Protein AF-A0A1Y0HB92-F1 (afdb_monomer_lite)

Radius of gyration: 18.85 Å; chains: 1; bounding box: 49×17×62 Å

Structure (mmCIF, N/CA/C/O backbone):
data_AF-A0A1Y0HB92-F1
#
_entry.id   AF-A0A1Y0HB92-F1
#
loop_
_atom_site.group_PDB
_atom_site.id
_atom_site.type_symbol
_atom_site.label_atom_id
_atom_site.label_alt_id
_atom_site.label_comp_id
_atom_site.label_asym_id
_atom_site.label_entity_id
_atom_site.label_seq_id
_atom_site.pdbx_PDB_ins_code
_atom_site.Cartn_x
_atom_site.Cartn_y
_atom_site.Cartn_z
_atom_site.occupancy
_atom_site.B_iso_or_equiv
_atom_site.auth_seq_id
_atom_site.auth_comp_id
_atom_site.auth_asym_id
_atom_s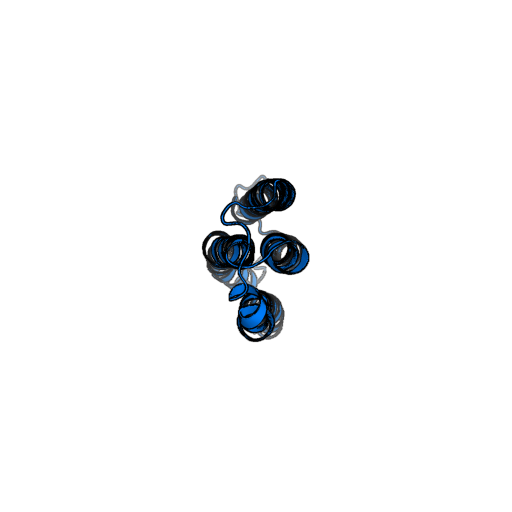ite.auth_atom_id
_atom_site.pdbx_PDB_model_num
ATOM 1 N N . MET A 1 1 ? -2.062 -2.335 33.266 1.00 39.94 1 MET A N 1
ATOM 2 C CA . MET A 1 1 ? -2.566 -1.573 32.098 1.00 39.94 1 MET A CA 1
ATOM 3 C C . MET A 1 1 ? -1.548 -1.659 30.957 1.00 39.94 1 MET A C 1
ATOM 5 O O . MET A 1 1 ? -0.374 -1.453 31.219 1.00 39.94 1 MET A O 1
ATOM 9 N N . GLY A 1 2 ? -1.955 -1.983 29.720 1.00 41.09 2 GLY A N 1
ATOM 10 C CA . GLY A 1 2 ? -1.232 -1.534 28.509 1.00 41.09 2 GLY A CA 1
ATOM 11 C C . GLY A 1 2 ? -0.445 -2.532 27.634 1.00 41.09 2 GLY A C 1
ATOM 12 O O . GLY A 1 2 ? -0.151 -2.190 26.492 1.00 41.09 2 GLY A O 1
ATOM 13 N N . ILE A 1 3 ? -0.116 -3.755 28.071 1.00 45.41 3 ILE A N 1
ATOM 14 C CA . ILE A 1 3 ? 0.821 -4.609 27.294 1.00 45.41 3 ILE A CA 1
ATOM 15 C C . ILE A 1 3 ? 0.176 -5.202 26.023 1.00 45.41 3 ILE A C 1
ATOM 17 O O . ILE A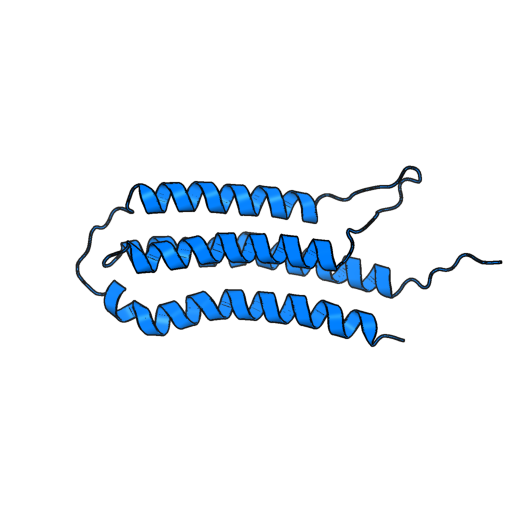 1 3 ? 0.842 -5.318 24.995 1.00 45.41 3 ILE A O 1
ATOM 21 N N . HIS A 1 4 ? -1.121 -5.529 26.055 1.00 45.94 4 HIS A N 1
ATOM 22 C CA . HIS A 1 4 ? -1.804 -6.152 24.912 1.00 45.94 4 HIS A CA 1
ATOM 23 C C . HIS A 1 4 ? -2.020 -5.181 23.739 1.00 45.94 4 HIS A C 1
ATOM 25 O O . HIS A 1 4 ? -1.764 -5.559 22.603 1.00 45.94 4 HIS A O 1
ATOM 31 N N . GLY A 1 5 ? -2.391 -3.920 24.004 1.00 50.66 5 GLY A N 1
ATOM 32 C CA . GLY A 1 5 ? -2.554 -2.891 22.962 1.00 50.66 5 GLY A CA 1
ATOM 33 C C . GLY A 1 5 ? -1.234 -2.403 22.346 1.00 50.66 5 GLY A C 1
ATOM 34 O O . GLY A 1 5 ? -1.212 -1.946 21.205 1.00 50.66 5 GLY A O 1
ATOM 35 N N . SER A 1 6 ? -0.121 -2.525 23.081 1.00 57.09 6 SER A N 1
ATOM 36 C CA . SER A 1 6 ? 1.221 -2.173 22.594 1.00 57.09 6 SER A CA 1
ATOM 37 C C . SER A 1 6 ? 1.753 -3.196 21.580 1.00 57.09 6 SER A C 1
ATOM 39 O O . SER A 1 6 ? 2.283 -2.823 20.533 1.00 57.09 6 SER A O 1
ATOM 41 N N . LYS A 1 7 ? 1.546 -4.497 21.841 1.00 62.97 7 LYS A N 1
ATOM 42 C CA . LYS A 1 7 ? 2.013 -5.577 20.956 1.00 62.97 7 LYS A CA 1
ATOM 43 C C . LYS A 1 7 ? 1.258 -5.630 19.625 1.00 62.97 7 LYS A C 1
ATOM 45 O O . LYS A 1 7 ? 1.888 -5.838 18.596 1.00 62.97 7 LYS A O 1
ATOM 50 N N . THR A 1 8 ? -0.056 -5.403 19.618 1.00 73.19 8 THR A N 1
ATOM 51 C CA . THR A 1 8 ? -0.856 -5.399 18.380 1.00 73.19 8 THR A CA 1
ATOM 52 C C . THR A 1 8 ? -0.475 -4.245 17.459 1.00 73.19 8 THR A C 1
ATOM 54 O O . THR A 1 8 ? -0.237 -4.455 16.270 1.00 73.19 8 THR A O 1
ATOM 57 N N . TRP A 1 9 ? -0.315 -3.030 17.990 1.00 82.44 9 TRP A N 1
ATOM 58 C CA . TRP A 1 9 ? 0.093 -1.887 17.166 1.00 82.44 9 TRP A CA 1
ATOM 59 C C . TRP A 1 9 ? 1.528 -1.976 16.644 1.00 82.44 9 TRP A C 1
ATOM 61 O O . TRP A 1 9 ? 1.804 -1.475 15.549 1.00 82.44 9 TRP A O 1
ATOM 71 N N . LEU A 1 10 ? 2.423 -2.652 17.370 1.00 84.25 10 LEU A N 1
ATOM 72 C CA . LEU A 1 10 ? 3.760 -2.965 16.873 1.00 84.25 10 LEU A CA 1
ATOM 73 C C . LEU A 1 10 ? 3.687 -3.770 15.568 1.00 84.25 10 LEU A C 1
ATOM 75 O O . LEU A 1 10 ? 4.407 -3.443 14.632 1.00 84.25 10 LEU A O 1
ATOM 79 N N . THR A 1 11 ? 2.774 -4.740 15.450 1.00 85.56 11 THR A N 1
ATOM 80 C CA . THR A 1 11 ? 2.592 -5.532 14.220 1.00 85.56 11 THR A CA 1
ATOM 81 C C . THR A 1 11 ? 2.244 -4.657 13.017 1.00 85.56 11 THR A C 1
ATOM 83 O O . THR A 1 11 ? 2.911 -4.735 11.988 1.00 85.56 11 THR A O 1
ATOM 86 N N . ALA A 1 12 ? 1.249 -3.773 13.143 1.00 84.94 12 ALA A N 1
ATOM 87 C CA . ALA A 1 12 ? 0.874 -2.871 12.051 1.00 84.94 12 ALA A CA 1
ATOM 88 C C . ALA A 1 12 ? 1.985 -1.852 11.725 1.00 84.94 12 ALA A C 1
ATOM 90 O O . ALA A 1 12 ? 2.179 -1.504 10.561 1.00 84.94 12 ALA A O 1
ATOM 91 N N . THR A 1 13 ? 2.752 -1.418 12.733 1.00 87.94 13 THR A N 1
ATOM 92 C CA . THR A 1 13 ? 3.935 -0.560 12.544 1.00 87.94 13 THR A CA 1
ATOM 93 C C . THR A 1 13 ? 5.017 -1.283 11.743 1.00 87.94 13 THR A C 1
ATOM 95 O O . THR A 1 13 ? 5.539 -0.737 10.775 1.00 87.94 13 THR A O 1
ATOM 98 N N . VAL A 1 14 ? 5.335 -2.524 12.122 1.00 89.06 14 VAL A N 1
ATOM 99 C CA . VAL A 1 14 ? 6.329 -3.360 11.441 1.00 89.06 14 VAL A CA 1
ATOM 100 C C . VAL A 1 14 ? 5.905 -3.622 10.000 1.00 89.06 14 VAL A C 1
ATOM 102 O O . VAL A 1 14 ? 6.729 -3.473 9.106 1.00 89.06 14 VAL A O 1
ATOM 105 N N . MET A 1 15 ? 4.627 -3.924 9.753 1.00 88.69 15 MET A N 1
ATOM 106 C CA . MET A 1 15 ? 4.104 -4.080 8.393 1.00 88.69 15 MET A CA 1
ATOM 107 C C . MET A 1 15 ? 4.273 -2.808 7.567 1.00 88.69 15 MET A C 1
ATOM 109 O O . MET A 1 15 ? 4.798 -2.873 6.460 1.00 88.69 15 MET A O 1
ATOM 113 N N . LEU A 1 16 ? 3.884 -1.647 8.106 1.00 90.06 16 LEU A N 1
ATOM 114 C CA . LEU A 1 16 ? 4.066 -0.370 7.417 1.00 90.06 16 LEU A CA 1
ATOM 115 C C . LEU A 1 16 ? 5.541 -0.157 7.044 1.00 90.06 16 LEU A C 1
ATOM 117 O O . LEU A 1 16 ? 5.842 0.119 5.887 1.00 90.06 16 LEU A O 1
ATOM 121 N N . ILE A 1 17 ? 6.463 -0.354 7.991 1.00 90.75 17 ILE A N 1
ATOM 122 C CA . ILE A 1 17 ? 7.905 -0.231 7.739 1.00 90.75 17 ILE A CA 1
ATOM 123 C C . ILE A 1 17 ? 8.363 -1.223 6.664 1.00 90.75 17 ILE A C 1
ATOM 125 O O . ILE A 1 17 ? 9.078 -0.823 5.751 1.00 90.75 17 ILE A O 1
ATOM 129 N N . GLN A 1 18 ? 7.945 -2.490 6.730 1.00 89.25 18 GLN A N 1
ATOM 130 C CA . GLN A 1 18 ? 8.320 -3.512 5.747 1.00 89.25 18 GLN A CA 1
ATOM 131 C C . GLN A 1 18 ? 7.856 -3.146 4.335 1.00 89.25 18 GLN A C 1
ATOM 133 O O . GLN A 1 18 ? 8.639 -3.245 3.390 1.00 89.25 18 GLN A O 1
ATOM 138 N N . PHE A 1 19 ? 6.623 -2.659 4.188 1.00 90.00 19 PHE A N 1
ATOM 139 C CA . PHE A 1 19 ? 6.105 -2.233 2.891 1.00 90.00 19 PHE A CA 1
ATOM 140 C C . PHE A 1 19 ? 6.802 -0.979 2.348 1.00 90.00 19 PHE A C 1
ATOM 142 O O . PHE A 1 19 ? 6.899 -0.853 1.134 1.00 90.00 19 PHE A O 1
ATOM 149 N N . PHE A 1 20 ? 7.340 -0.095 3.196 1.00 86.12 20 PHE A N 1
ATOM 150 C CA . PHE A 1 20 ? 8.198 1.023 2.767 1.00 86.12 20 PHE A CA 1
ATOM 151 C C . PHE A 1 20 ? 9.642 0.607 2.469 1.00 86.12 20 PHE A C 1
ATOM 153 O O . PHE A 1 20 ? 10.274 1.153 1.564 1.00 86.12 20 PHE A O 1
ATOM 160 N N . LEU A 1 21 ? 10.171 -0.361 3.215 1.00 87.62 21 LEU A N 1
ATOM 161 C CA . LEU A 1 21 ? 11.516 -0.879 3.006 1.00 87.62 21 LEU A CA 1
ATOM 162 C C . LEU A 1 21 ? 11.606 -1.650 1.686 1.00 87.62 21 LEU A C 1
ATOM 164 O O . LEU A 1 21 ? 12.621 -1.567 1.004 1.00 87.62 21 LEU A O 1
ATOM 168 N N . PHE A 1 22 ? 10.536 -2.346 1.296 1.00 84.75 22 PHE A N 1
ATOM 169 C CA . PHE A 1 22 ? 10.465 -3.095 0.044 1.00 84.75 22 PHE A CA 1
ATOM 170 C C . PHE A 1 22 ? 10.837 -2.256 -1.197 1.00 84.75 22 PHE A C 1
ATOM 172 O O . PHE A 1 22 ? 11.829 -2.595 -1.846 1.00 84.75 22 PHE A O 1
ATOM 179 N N . PRO A 1 23 ? 10.153 -1.141 -1.532 1.00 80.56 23 PRO A N 1
ATOM 180 C CA . PRO A 1 23 ? 10.536 -0.328 -2.675 1.00 80.56 23 PRO A CA 1
ATOM 181 C C . PRO A 1 23 ? 11.922 0.306 -2.500 1.00 80.56 23 PRO A C 1
ATOM 183 O O . PRO A 1 23 ? 12.648 0.427 -3.480 1.00 80.56 23 PRO A O 1
ATOM 186 N N . ALA A 1 24 ? 12.339 0.668 -1.282 1.00 81.38 24 ALA A N 1
ATOM 187 C CA . ALA A 1 24 ? 13.680 1.211 -1.045 1.00 81.38 24 ALA A CA 1
ATOM 188 C C . ALA A 1 24 ? 14.791 0.197 -1.382 1.00 81.38 24 ALA A C 1
ATOM 190 O O . ALA A 1 24 ? 15.766 0.543 -2.051 1.00 81.38 24 ALA A O 1
ATOM 191 N N . LEU A 1 25 ? 14.623 -1.065 -0.975 1.00 81.44 25 LEU A N 1
ATOM 192 C CA . LEU A 1 25 ? 15.539 -2.152 -1.324 1.00 81.44 25 LEU A CA 1
ATOM 193 C C . LEU A 1 25 ? 15.523 -2.417 -2.828 1.00 81.44 25 LEU A C 1
ATOM 195 O O . LEU A 1 25 ? 16.580 -2.512 -3.445 1.00 81.44 25 LEU A O 1
ATOM 199 N N . VAL A 1 26 ? 14.339 -2.457 -3.438 1.00 78.44 26 VAL A N 1
ATOM 200 C CA . VAL A 1 26 ? 14.215 -2.600 -4.892 1.00 78.44 26 VAL A CA 1
ATOM 201 C C . VAL A 1 26 ? 14.941 -1.463 -5.620 1.00 78.44 26 VAL A C 1
ATOM 203 O O . VAL A 1 26 ? 15.691 -1.735 -6.549 1.00 78.44 26 VAL A O 1
ATOM 206 N N . PHE A 1 27 ? 14.810 -0.206 -5.186 1.00 75.00 27 PHE A N 1
ATOM 207 C CA . PHE A 1 27 ? 15.558 0.913 -5.771 1.00 75.00 27 PHE A CA 1
ATOM 208 C C . PHE A 1 27 ? 17.076 0.715 -5.690 1.00 75.00 27 PHE A C 1
ATOM 210 O O . PHE A 1 27 ? 17.783 1.042 -6.645 1.00 75.00 27 PHE A O 1
ATOM 217 N N . ALA A 1 28 ? 17.576 0.176 -4.577 1.00 74.44 28 ALA A N 1
ATOM 218 C CA . ALA A 1 28 ? 19.002 -0.065 -4.384 1.00 74.44 28 ALA A CA 1
ATOM 219 C C . ALA A 1 28 ? 19.548 -1.174 -5.305 1.00 74.44 28 ALA A C 1
ATOM 221 O O . ALA A 1 28 ? 20.650 -1.031 -5.833 1.00 74.44 28 ALA A O 1
ATOM 222 N N . PHE A 1 29 ? 18.784 -2.249 -5.529 1.00 72.69 29 PHE A N 1
ATOM 223 C CA . PHE A 1 29 ? 19.219 -3.391 -6.347 1.00 72.69 29 PHE A CA 1
ATOM 224 C C . PHE A 1 29 ? 18.901 -3.223 -7.842 1.00 72.69 29 PHE A C 1
ATOM 226 O O . PHE A 1 29 ? 19.773 -3.393 -8.695 1.00 72.69 29 PHE A O 1
ATOM 233 N N . GLU A 1 30 ? 17.672 -2.829 -8.168 1.00 70.81 30 GLU A N 1
ATOM 234 C CA . GLU A 1 30 ? 17.132 -2.764 -9.533 1.00 70.81 30 GLU A CA 1
ATOM 235 C C . GLU A 1 30 ? 17.297 -1.380 -10.179 1.00 70.81 30 GLU A C 1
ATOM 237 O O . GLU A 1 30 ? 17.119 -1.222 -11.389 1.00 70.81 30 GLU A O 1
ATOM 242 N N . GLY A 1 31 ? 17.736 -0.366 -9.421 1.00 63.97 31 GLY A N 1
ATOM 243 C CA . GLY A 1 31 ? 18.082 0.953 -9.963 1.00 63.97 31 GLY A CA 1
ATOM 244 C C . GLY A 1 31 ? 19.157 0.900 -11.057 1.00 63.97 31 GLY A C 1
ATOM 245 O O . GLY A 1 31 ? 19.251 1.812 -11.878 1.00 63.97 31 GLY A O 1
ATOM 246 N N . ARG A 1 32 ? 19.940 -0.186 -11.123 1.00 67.50 32 ARG A N 1
ATOM 247 C CA . ARG A 1 32 ? 20.866 -0.463 -12.229 1.00 67.50 32 ARG A CA 1
ATOM 248 C C . ARG A 1 32 ? 20.132 -0.820 -13.528 1.00 67.50 32 ARG A C 1
ATOM 250 O O . ARG A 1 32 ? 20.521 -0.319 -14.580 1.00 67.50 32 ARG A O 1
ATOM 257 N N . ASN A 1 33 ? 19.068 -1.620 -13.457 1.00 64.81 33 ASN A N 1
ATOM 258 C CA . ASN A 1 33 ? 18.249 -2.007 -14.612 1.00 64.81 33 ASN A CA 1
ATOM 259 C C . ASN A 1 33 ? 17.410 -0.833 -15.137 1.00 64.81 33 ASN A C 1
ATOM 261 O O . ASN A 1 33 ? 17.181 -0.716 -16.341 1.00 64.81 33 ASN A O 1
ATOM 265 N N . ALA A 1 34 ? 17.048 0.103 -14.259 1.00 64.62 34 ALA A N 1
ATOM 266 C CA . ALA A 1 34 ? 16.360 1.337 -14.630 1.00 64.62 34 ALA A CA 1
ATOM 267 C C . ALA A 1 34 ? 17.232 2.329 -15.438 1.00 64.62 34 ALA A C 1
ATOM 269 O O . ALA A 1 34 ? 16.702 3.229 -16.086 1.00 64.62 34 ALA A O 1
ATOM 270 N N . ARG A 1 35 ? 18.566 2.159 -15.438 1.00 70.00 35 ARG A N 1
ATOM 271 C CA . ARG A 1 35 ? 19.509 2.957 -16.252 1.00 70.00 35 ARG A CA 1
ATOM 272 C C . ARG A 1 35 ? 19.724 2.403 -17.659 1.00 70.00 35 ARG A C 1
ATOM 274 O O . ARG A 1 35 ? 20.401 3.042 -18.462 1.00 70.00 35 ARG A O 1
ATOM 281 N N . LEU A 1 36 ? 19.203 1.212 -17.951 1.00 73.94 36 LEU A N 1
ATOM 282 C CA . LEU A 1 36 ? 19.297 0.634 -19.285 1.00 73.94 36 LEU A CA 1
ATOM 283 C C . LEU A 1 36 ? 18.336 1.360 -20.237 1.00 73.94 36 LEU A C 1
ATOM 285 O O . LEU A 1 36 ? 17.250 1.762 -19.815 1.00 73.94 36 LEU A O 1
ATOM 289 N N . PRO A 1 37 ? 18.694 1.523 -21.521 1.00 73.00 37 PRO A N 1
ATOM 290 C CA . PRO A 1 37 ? 17.761 2.037 -22.511 1.00 73.00 37 PRO A CA 1
ATOM 291 C C . PRO A 1 37 ? 16.552 1.098 -22.606 1.00 73.00 37 PRO A C 1
ATOM 293 O O . PRO A 1 37 ? 16.693 -0.122 -22.706 1.00 73.00 37 PRO A O 1
ATOM 296 N N . GLY A 1 38 ? 15.355 1.672 -22.548 1.00 77.06 38 GLY A N 1
ATOM 297 C CA . GLY A 1 38 ? 14.102 0.930 -22.533 1.00 77.06 38 GLY A CA 1
ATOM 298 C C . GLY A 1 38 ? 12.940 1.773 -23.047 1.00 77.06 38 GLY A C 1
ATOM 299 O O . GLY A 1 38 ? 13.114 2.968 -23.305 1.00 77.06 38 GLY A O 1
ATOM 300 N N . PRO A 1 39 ? 11.760 1.163 -23.229 1.00 77.12 39 PRO A N 1
ATOM 301 C CA . PRO A 1 39 ? 10.591 1.873 -23.721 1.00 77.12 39 PRO A CA 1
ATOM 302 C C . PRO A 1 39 ? 10.194 2.987 -22.745 1.00 77.12 39 PRO A C 1
ATOM 304 O O . PRO A 1 39 ? 10.286 2.830 -21.531 1.00 77.12 39 PRO A O 1
ATOM 307 N N . MET A 1 40 ? 9.732 4.123 -23.270 1.00 79.50 40 MET A N 1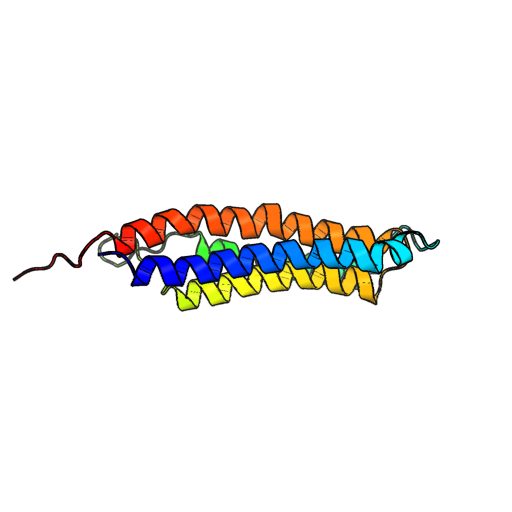
ATOM 308 C CA . MET A 1 40 ? 9.239 5.228 -22.433 1.00 79.50 40 MET A CA 1
ATOM 309 C C . MET A 1 40 ? 7.817 4.986 -21.913 1.00 79.50 40 MET A C 1
ATOM 311 O O . MET A 1 40 ? 7.448 5.512 -20.867 1.00 79.50 40 MET A O 1
ATOM 315 N N . GLN A 1 41 ? 7.007 4.216 -22.643 1.00 84.56 41 GLN A N 1
ATOM 316 C CA . GLN A 1 41 ? 5.604 3.974 -22.302 1.00 84.56 41 GLN A CA 1
ATOM 317 C C . GLN A 1 41 ? 5.464 2.699 -21.464 1.00 84.56 41 GLN A C 1
ATOM 319 O O . GLN A 1 41 ? 6.119 1.717 -21.805 1.00 84.56 41 GLN A O 1
ATOM 324 N N . PRO A 1 42 ? 4.628 2.673 -20.409 1.00 83.94 42 PRO A N 1
ATOM 325 C CA . PRO A 1 42 ? 4.353 1.458 -19.645 1.00 83.94 42 PRO A CA 1
ATOM 326 C C . PRO A 1 42 ? 3.713 0.367 -20.506 1.00 83.94 42 PRO A C 1
ATOM 328 O O . PRO A 1 42 ? 2.888 0.653 -21.373 1.00 83.94 42 PRO A O 1
ATOM 331 N N . GLU A 1 43 ? 4.047 -0.889 -20.221 1.00 86.25 43 GLU A N 1
ATOM 332 C CA . GLU A 1 43 ? 3.399 -2.035 -20.866 1.00 86.25 43 GLU A CA 1
ATOM 333 C C . GLU A 1 43 ? 1.897 -2.080 -20.518 1.00 86.25 43 GLU A C 1
ATOM 335 O O . GLU A 1 43 ? 1.525 -1.774 -19.377 1.00 86.25 43 GLU A O 1
ATOM 340 N N . PRO A 1 44 ? 1.014 -2.544 -21.426 1.00 89.62 44 PRO A N 1
ATOM 341 C CA . PRO A 1 44 ? -0.415 -2.695 -21.137 1.00 89.62 44 PRO A CA 1
ATOM 342 C C . PRO A 1 44 ? -0.695 -3.503 -19.862 1.00 89.62 44 PRO A C 1
ATOM 344 O O . PRO A 1 44 ? -1.611 -3.185 -19.105 1.00 89.62 44 PRO A O 1
ATOM 347 N N . LEU A 1 45 ? 0.140 -4.508 -19.577 1.00 88.69 45 LEU A N 1
ATOM 348 C CA . LEU A 1 45 ? 0.062 -5.302 -18.353 1.00 88.69 45 LEU A CA 1
ATOM 349 C C . LEU A 1 45 ? 0.354 -4.473 -17.089 1.00 88.69 45 LEU A C 1
ATOM 351 O O . LEU A 1 45 ? -0.338 -4.630 -16.083 1.00 88.69 45 LEU A O 1
ATOM 355 N N . GLN A 1 46 ? 1.332 -3.562 -17.136 1.00 90.12 46 GLN A N 1
ATOM 356 C CA . GLN A 1 46 ? 1.633 -2.660 -16.018 1.00 90.12 46 GLN A CA 1
ATOM 357 C C . GLN A 1 46 ? 0.472 -1.703 -15.760 1.00 90.12 46 GLN A C 1
ATOM 359 O O . GLN A 1 46 ? 0.123 -1.468 -14.607 1.00 90.12 46 GLN A O 1
ATOM 364 N N . ILE A 1 47 ? -0.163 -1.197 -16.820 1.00 91.19 47 ILE A N 1
ATOM 365 C CA . ILE A 1 47 ? -1.346 -0.336 -16.712 1.00 91.19 47 ILE A CA 1
ATOM 366 C C . ILE A 1 47 ? -2.516 -1.115 -16.101 1.00 91.19 47 ILE A C 1
ATOM 368 O O . ILE A 1 47 ? -3.150 -0.631 -15.164 1.00 91.19 47 ILE A O 1
ATOM 372 N N . ALA A 1 48 ? -2.782 -2.334 -16.578 1.00 93.06 48 ALA A N 1
ATOM 373 C CA . ALA A 1 48 ? -3.849 -3.178 -16.044 1.00 93.06 48 ALA A CA 1
ATOM 374 C C . ALA A 1 48 ? -3.657 -3.461 -14.544 1.00 93.06 48 ALA A C 1
ATOM 376 O O . ALA A 1 48 ? -4.598 -3.323 -13.759 1.00 93.06 48 ALA A O 1
ATOM 377 N N . ILE A 1 49 ? -2.428 -3.783 -14.129 1.00 93.12 49 ILE A N 1
ATOM 378 C CA . ILE A 1 49 ? -2.092 -4.005 -12.718 1.00 93.12 49 ILE A CA 1
ATOM 379 C C . ILE A 1 49 ? -2.198 -2.711 -11.916 1.00 93.12 49 ILE A C 1
ATOM 381 O O . ILE A 1 49 ? -2.761 -2.737 -10.821 1.00 93.12 49 ILE A O 1
ATOM 385 N N . ALA A 1 50 ? -1.739 -1.579 -12.450 1.00 92.56 50 ALA A N 1
ATOM 386 C CA . ALA A 1 50 ? -1.866 -0.280 -11.799 1.00 92.56 50 ALA A CA 1
ATOM 387 C C . ALA A 1 50 ? -3.327 0.072 -11.511 1.00 92.56 50 ALA A C 1
ATOM 389 O O . ALA A 1 50 ? -3.665 0.447 -10.388 1.00 92.56 50 ALA A O 1
ATOM 390 N N . VAL A 1 51 ? -4.214 -0.122 -12.488 1.00 94.56 51 VAL A N 1
ATOM 391 C CA . VAL A 1 51 ? -5.650 0.120 -12.322 1.00 94.56 51 VAL A CA 1
ATOM 392 C C . VAL A 1 51 ? -6.249 -0.846 -11.298 1.00 94.56 51 VAL A C 1
ATOM 394 O O . VAL A 1 51 ? -6.875 -0.403 -10.335 1.00 94.56 51 VAL A O 1
ATOM 397 N N . ALA A 1 52 ? -6.029 -2.155 -11.457 1.00 95.25 52 ALA A N 1
ATOM 398 C CA . ALA A 1 52 ? -6.617 -3.170 -10.583 1.00 95.25 52 ALA A CA 1
ATOM 399 C C . ALA A 1 52 ? -6.166 -3.022 -9.119 1.00 95.25 52 ALA A C 1
ATOM 401 O O . ALA A 1 52 ? -6.985 -3.055 -8.201 1.00 95.25 52 ALA A O 1
ATOM 402 N N . SER A 1 53 ? -4.870 -2.807 -8.895 1.00 94.06 53 SER A N 1
ATOM 403 C CA . SER A 1 53 ? -4.297 -2.621 -7.558 1.00 94.06 53 SER A CA 1
ATOM 404 C C . SER A 1 53 ? -4.733 -1.309 -6.906 1.00 94.06 53 SER A C 1
ATOM 406 O O . SER A 1 53 ? -5.027 -1.299 -5.711 1.00 94.06 53 SER A O 1
ATOM 408 N N . THR A 1 54 ? -4.844 -0.220 -7.675 1.00 93.50 54 THR A N 1
ATOM 409 C CA . THR A 1 54 ? -5.340 1.066 -7.166 1.00 93.50 54 THR A CA 1
ATOM 410 C C . THR A 1 54 ? -6.795 0.947 -6.732 1.00 93.50 54 THR A C 1
ATOM 412 O O . THR A 1 54 ? -7.143 1.344 -5.620 1.00 93.50 54 THR A O 1
ATOM 415 N N . LEU A 1 55 ? -7.647 0.340 -7.565 1.00 95.38 55 LEU A N 1
ATOM 416 C CA . LEU A 1 55 ? -9.048 0.101 -7.220 1.00 95.38 55 LEU A CA 1
ATOM 417 C C . LEU A 1 55 ? -9.178 -0.809 -5.992 1.00 95.38 55 LEU A C 1
ATOM 419 O O . LEU A 1 55 ? -9.932 -0.481 -5.076 1.00 95.38 55 LEU A O 1
ATOM 423 N N . GLY A 1 56 ? -8.405 -1.897 -5.928 1.00 92.94 56 GLY A N 1
ATOM 424 C CA . GLY A 1 56 ? -8.370 -2.796 -4.772 1.00 92.94 56 GLY A CA 1
ATOM 425 C C . GLY A 1 56 ? -7.990 -2.073 -3.477 1.00 92.94 56 GLY A C 1
ATOM 426 O O . GLY A 1 56 ? -8.720 -2.145 -2.488 1.00 92.94 56 GLY A O 1
ATOM 427 N N . ALA A 1 57 ? -6.904 -1.295 -3.496 1.00 93.56 57 ALA A N 1
ATOM 428 C CA . ALA A 1 57 ? -6.456 -0.512 -2.346 1.00 93.56 57 ALA A CA 1
ATOM 429 C C . ALA A 1 57 ? -7.502 0.528 -1.901 1.00 93.56 57 ALA A C 1
ATOM 431 O O . ALA A 1 57 ? -7.740 0.704 -0.702 1.00 93.56 57 ALA A O 1
ATOM 432 N N . ILE A 1 58 ? -8.172 1.198 -2.844 1.00 92.94 58 ILE A N 1
ATOM 433 C CA . ILE A 1 58 ? -9.235 2.168 -2.541 1.00 92.94 58 ILE A CA 1
ATOM 434 C C . ILE A 1 58 ? -10.448 1.478 -1.908 1.00 92.94 58 ILE A C 1
ATOM 436 O O . ILE A 1 58 ? -10.962 1.956 -0.899 1.00 92.94 58 ILE A O 1
ATOM 440 N N . VAL A 1 59 ? -10.912 0.359 -2.467 1.00 94.44 59 VAL A N 1
ATOM 441 C CA . VAL A 1 59 ? -12.077 -0.366 -1.935 1.00 94.44 59 VAL A CA 1
ATOM 442 C C . VAL A 1 59 ? -11.804 -0.845 -0.510 1.00 94.44 59 VAL A C 1
ATOM 444 O O . VAL A 1 59 ? -12.609 -0.593 0.387 1.00 94.44 59 VAL A O 1
ATOM 447 N N . VAL A 1 60 ? -10.646 -1.463 -0.279 1.00 94.12 60 VAL A N 1
ATOM 448 C CA . VAL A 1 60 ? -10.272 -1.983 1.042 1.00 94.12 60 VAL A CA 1
ATOM 449 C C . VAL A 1 60 ? -10.040 -0.848 2.045 1.00 94.12 60 VAL A C 1
ATOM 451 O O . VAL A 1 60 ? -10.536 -0.906 3.169 1.00 94.12 60 VAL A O 1
ATOM 454 N N . SER A 1 61 ? -9.368 0.238 1.651 1.00 93.06 61 SER A N 1
ATOM 455 C CA . SER A 1 61 ? -9.173 1.391 2.546 1.00 93.06 61 SER A CA 1
ATOM 456 C C . SER A 1 61 ? -10.488 2.063 2.934 1.00 93.06 61 SER A C 1
ATOM 458 O O . SER A 1 61 ? -10.652 2.445 4.092 1.00 93.06 61 SER A O 1
ATOM 460 N N . ARG A 1 62 ? -11.459 2.157 2.017 1.00 91.12 62 ARG A N 1
ATOM 461 C CA . ARG A 1 62 ? -12.804 2.650 2.341 1.00 91.12 62 ARG A CA 1
ATOM 462 C C . ARG A 1 62 ? -13.481 1.771 3.386 1.00 91.12 62 ARG A C 1
ATOM 464 O O . ARG A 1 62 ? -14.014 2.308 4.347 1.00 91.12 62 ARG A O 1
ATOM 471 N N . GLN A 1 63 ? -13.410 0.447 3.256 1.00 88.94 63 GLN A N 1
ATOM 472 C CA . GLN A 1 63 ? -13.991 -0.464 4.252 1.00 88.94 63 GLN A CA 1
ATOM 473 C C . GLN A 1 63 ? -13.395 -0.279 5.653 1.00 88.94 63 GLN A C 1
ATOM 475 O O . GLN A 1 63 ? -14.123 -0.396 6.639 1.00 88.94 63 GLN A O 1
ATOM 480 N N . LEU A 1 64 ? -12.099 0.037 5.739 1.00 88.56 64 LEU A N 1
ATOM 481 C CA . LEU A 1 64 ? -11.422 0.324 7.004 1.00 88.56 64 LEU A CA 1
ATOM 482 C C . LEU A 1 64 ? -11.779 1.697 7.581 1.00 88.56 64 LEU A C 1
ATOM 484 O O . LEU A 1 64 ? -11.904 1.840 8.795 1.00 88.56 64 LEU A O 1
ATOM 488 N N . LEU A 1 65 ? -11.913 2.711 6.726 1.00 87.62 65 LEU A N 1
ATOM 489 C CA . LEU A 1 65 ? -12.104 4.099 7.147 1.00 87.62 65 LEU A CA 1
ATOM 490 C C . LEU A 1 65 ? -13.569 4.478 7.376 1.00 87.62 65 LEU A C 1
ATOM 492 O O . LEU A 1 65 ? -13.831 5.433 8.111 1.00 87.62 65 LEU A O 1
ATOM 496 N N . THR A 1 66 ? -14.516 3.764 6.767 1.00 86.56 66 THR A N 1
ATOM 497 C CA . THR A 1 66 ? -15.943 4.022 6.960 1.00 86.56 66 THR A CA 1
ATOM 498 C C . THR A 1 66 ? -16.350 3.644 8.387 1.00 86.56 66 THR A C 1
ATOM 500 O O . THR A 1 66 ? -16.174 2.493 8.794 1.00 86.56 66 THR A O 1
ATOM 503 N N . PRO A 1 67 ? -16.903 4.586 9.172 1.00 77.19 67 PRO A N 1
ATOM 504 C CA . PRO A 1 67 ? -17.386 4.282 10.508 1.00 77.19 67 PRO A CA 1
ATOM 505 C C . PRO A 1 67 ? -18.570 3.314 10.421 1.00 77.19 67 PRO A C 1
ATOM 507 O O . PRO A 1 67 ? -19.523 3.548 9.680 1.00 77.19 67 PRO A O 1
ATOM 510 N N . LYS A 1 68 ? -18.497 2.219 11.179 1.00 82.06 68 LYS A N 1
ATOM 511 C CA . LYS A 1 68 ? -19.619 1.305 11.390 1.00 82.06 68 LYS A CA 1
ATOM 512 C C . LYS A 1 68 ? -20.260 1.638 12.728 1.00 82.06 68 LYS A C 1
ATOM 514 O O . LYS A 1 68 ? -19.542 1.882 13.697 1.00 82.06 68 LYS A O 1
ATOM 519 N N . PHE A 1 69 ? -21.583 1.642 12.769 1.00 81.19 69 PHE A N 1
ATOM 520 C CA . PHE A 1 69 ? -22.362 1.892 13.977 1.00 81.19 69 PHE A CA 1
ATOM 521 C C . PHE A 1 69 ? -23.213 0.660 14.288 1.00 81.19 69 PHE A C 1
ATOM 523 O O . PHE A 1 69 ? -23.636 -0.035 13.363 1.00 81.19 69 PHE A O 1
ATOM 530 N N . ASN A 1 70 ? -23.405 0.351 15.569 1.00 82.31 70 ASN A N 1
ATOM 531 C CA . ASN A 1 70 ? -24.393 -0.644 15.992 1.00 82.31 70 ASN A CA 1
ATOM 532 C C . ASN A 1 70 ? -25.801 -0.022 16.042 1.00 82.31 70 ASN A C 1
ATOM 534 O O . ASN A 1 70 ? -25.971 1.172 15.803 1.00 82.31 70 ASN A O 1
ATOM 538 N N . GLU A 1 71 ? -26.806 -0.829 16.386 1.00 80.69 71 GLU A N 1
ATOM 539 C CA . GLU A 1 71 ? -28.197 -0.372 16.559 1.00 80.69 71 GLU A CA 1
ATOM 540 C C . GLU A 1 71 ? -28.355 0.706 17.644 1.00 80.69 71 GLU A C 1
ATOM 542 O O . GLU A 1 71 ? -29.317 1.463 17.624 1.00 80.69 71 GLU A O 1
ATOM 547 N N . ALA A 1 72 ? -27.389 0.816 18.560 1.00 80.88 72 ALA A N 1
ATOM 548 C CA . ALA A 1 72 ? -27.330 1.843 19.597 1.00 80.88 72 ALA A CA 1
ATOM 549 C C . ALA A 1 72 ? -26.536 3.096 19.169 1.00 80.88 72 ALA A C 1
ATOM 551 O O . ALA A 1 72 ? -26.104 3.866 20.025 1.00 80.88 72 ALA A O 1
ATOM 552 N N . GLU A 1 73 ? -26.279 3.272 17.867 1.00 78.81 73 GLU A N 1
ATOM 553 C CA . GLU A 1 73 ? -25.508 4.380 17.277 1.00 78.81 73 GLU A CA 1
ATOM 554 C C . GLU A 1 73 ? -24.072 4.535 17.820 1.00 78.81 73 GLU A C 1
ATOM 556 O O . GLU A 1 73 ? -23.396 5.542 17.598 1.00 78.81 73 GLU A O 1
ATOM 561 N N . GLN A 1 74 ? -23.541 3.514 18.492 1.00 77.44 74 GLN A N 1
ATOM 562 C CA . GLN A 1 74 ? -22.163 3.500 18.961 1.00 77.44 74 GLN A CA 1
ATOM 563 C C . GLN A 1 74 ? -21.234 3.031 17.848 1.00 77.44 74 GLN A C 1
ATOM 565 O O . GLN A 1 74 ? -21.507 2.063 17.134 1.00 77.44 74 GLN A O 1
ATOM 570 N N . ARG A 1 75 ? -20.086 3.698 17.722 1.00 73.19 75 ARG A N 1
ATOM 571 C CA . ARG A 1 75 ? -19.066 3.335 16.739 1.00 73.19 75 ARG A CA 1
ATOM 572 C C . ARG A 1 75 ? -18.448 1.979 17.088 1.00 73.19 75 ARG A C 1
ATOM 574 O O . ARG A 1 75 ? -17.782 1.845 18.111 1.00 73.19 75 ARG A O 1
ATOM 581 N N . VAL A 1 76 ? -18.593 1.007 16.192 1.00 79.50 76 VAL A N 1
ATOM 582 C CA . VAL A 1 76 ? -17.992 -0.326 16.307 1.00 79.50 76 VAL A CA 1
ATOM 583 C C . VAL A 1 76 ? -16.751 -0.401 15.426 1.00 79.50 76 VAL A C 1
ATOM 585 O O . VAL A 1 76 ? -16.796 -0.133 14.224 1.00 79.50 76 VAL A O 1
ATOM 588 N N . LEU A 1 77 ? -15.623 -0.775 16.029 1.00 81.19 77 LEU A N 1
ATOM 589 C CA . LEU A 1 77 ? -14.389 -1.053 15.301 1.00 81.19 77 LEU A CA 1
ATOM 590 C C . LEU A 1 77 ? -14.338 -2.518 14.876 1.00 81.19 77 LEU A C 1
ATOM 592 O O . LEU A 1 77 ? -14.813 -3.408 15.577 1.00 81.19 77 LEU A O 1
ATOM 596 N N . LEU A 1 78 ? -13.718 -2.765 13.723 1.00 82.81 78 LEU A N 1
ATOM 597 C CA . LEU A 1 78 ? -13.384 -4.117 13.285 1.00 82.81 78 LEU A CA 1
ATOM 598 C C . LEU A 1 78 ? -12.421 -4.771 14.289 1.00 82.81 78 LEU A C 1
ATOM 600 O O . LEU A 1 78 ? -11.569 -4.067 14.840 1.00 82.81 78 LEU A O 1
ATOM 604 N N . PRO A 1 79 ? -12.466 -6.101 14.471 1.00 84.31 79 PRO A N 1
ATOM 605 C CA . PRO A 1 79 ? -11.410 -6.817 15.176 1.00 84.31 79 PRO A CA 1
ATOM 606 C C . PRO A 1 79 ? -10.034 -6.471 14.595 1.00 84.31 79 PRO A C 1
ATOM 608 O O . PRO A 1 79 ? -9.885 -6.302 13.380 1.00 84.31 79 PRO A O 1
ATOM 611 N N . PHE A 1 80 ? -9.017 -6.359 15.452 1.00 84.69 80 PHE A N 1
ATOM 612 C CA . PHE A 1 80 ? -7.686 -5.925 15.019 1.00 84.69 80 PHE A CA 1
ATOM 613 C C . PHE A 1 80 ? -7.070 -6.870 13.972 1.00 84.69 80 PHE A C 1
ATOM 615 O O . PHE A 1 80 ? -6.421 -6.413 13.039 1.00 84.69 80 PHE A O 1
ATOM 622 N N . GLU A 1 81 ? -7.334 -8.174 14.061 1.00 86.19 81 GLU A N 1
ATOM 623 C CA . GLU A 1 81 ? -6.893 -9.165 13.067 1.00 86.19 81 GLU A CA 1
ATOM 624 C C . GLU A 1 81 ? -7.483 -8.899 11.674 1.00 86.19 81 GLU A C 1
ATOM 626 O O . GLU A 1 81 ? -6.779 -8.956 10.661 1.00 86.19 81 GLU A O 1
ATOM 631 N N . SER A 1 82 ? -8.767 -8.530 11.616 1.00 88.62 82 SER A N 1
ATOM 632 C CA . SER A 1 82 ? -9.425 -8.132 10.369 1.00 88.62 82 SER A CA 1
ATOM 633 C C . SER A 1 82 ? -8.834 -6.835 9.818 1.00 88.62 82 SER A C 1
ATOM 635 O O . SER A 1 82 ? -8.638 -6.726 8.607 1.00 88.62 82 SER A O 1
ATOM 637 N N . PHE A 1 83 ? -8.496 -5.879 10.692 1.00 90.25 83 PHE A N 1
ATOM 638 C CA . PHE A 1 83 ? -7.771 -4.671 10.296 1.00 90.25 83 PHE A CA 1
ATOM 639 C C . PHE A 1 83 ? -6.405 -5.009 9.694 1.00 90.25 83 PHE A C 1
ATOM 641 O O . PHE A 1 83 ? -6.125 -4.574 8.583 1.00 90.25 83 PHE A O 1
ATOM 648 N N . VAL A 1 84 ? -5.585 -5.819 10.368 1.00 89.94 84 VAL A N 1
ATOM 649 C CA . VAL A 1 84 ? -4.250 -6.225 9.893 1.00 89.94 84 VAL A CA 1
ATOM 650 C C . VAL A 1 84 ? -4.326 -6.931 8.542 1.00 89.94 84 VAL A C 1
ATOM 652 O O . VAL A 1 84 ? -3.527 -6.645 7.651 1.00 89.94 84 VAL A O 1
ATOM 655 N N . THR A 1 85 ? -5.311 -7.808 8.359 1.00 91.62 85 THR A N 1
ATOM 656 C CA . THR A 1 85 ? -5.526 -8.518 7.092 1.00 91.62 85 THR A CA 1
ATOM 657 C C . THR A 1 85 ? -5.825 -7.535 5.959 1.00 91.62 85 THR A C 1
ATOM 659 O O . THR A 1 85 ? -5.143 -7.533 4.938 1.00 91.62 85 THR A O 1
ATOM 662 N N . GLN A 1 86 ? -6.792 -6.635 6.153 1.00 92.94 86 GLN A N 1
ATOM 663 C CA . GLN A 1 86 ? -7.152 -5.625 5.152 1.00 92.94 86 GLN A CA 1
ATOM 664 C C . GLN A 1 86 ? -6.021 -4.616 4.904 1.00 92.94 86 GLN A C 1
ATOM 666 O O . GLN A 1 86 ? -5.753 -4.234 3.767 1.00 92.94 86 GLN A O 1
ATOM 671 N N . PHE A 1 87 ? -5.305 -4.228 5.956 1.00 92.88 87 PHE A N 1
ATOM 672 C CA . PHE A 1 87 ? -4.144 -3.351 5.875 1.00 92.88 87 PHE A CA 1
ATOM 673 C C . PHE A 1 87 ? -3.002 -3.989 5.070 1.00 92.88 87 PHE A C 1
ATOM 675 O O . PHE A 1 87 ? -2.363 -3.321 4.259 1.00 92.88 87 PHE A O 1
ATOM 682 N N . THR A 1 88 ? -2.802 -5.299 5.225 1.00 93.62 88 THR A N 1
ATOM 683 C CA . THR A 1 88 ? -1.840 -6.081 4.440 1.00 93.62 88 THR A CA 1
ATOM 684 C C . THR A 1 88 ? -2.251 -6.156 2.974 1.00 93.62 88 THR A C 1
ATOM 686 O O . THR A 1 88 ? -1.397 -5.992 2.110 1.00 93.62 88 THR A O 1
ATOM 689 N N . ILE A 1 89 ? -3.542 -6.335 2.666 1.00 93.94 89 ILE A N 1
ATOM 690 C CA . ILE A 1 89 ? -4.038 -6.335 1.278 1.00 93.94 89 ILE A CA 1
ATOM 691 C C . ILE A 1 89 ? -3.690 -5.016 0.575 1.00 93.94 89 ILE A C 1
ATOM 693 O O . ILE A 1 89 ? -3.198 -5.042 -0.550 1.00 93.94 89 ILE A O 1
ATOM 697 N N . ILE A 1 90 ? -3.861 -3.870 1.247 1.00 94.25 90 ILE A N 1
ATOM 698 C CA . ILE A 1 90 ? -3.450 -2.562 0.706 1.00 94.25 90 ILE A CA 1
ATOM 699 C C . ILE A 1 90 ? -1.944 -2.552 0.397 1.00 94.25 90 ILE A C 1
ATOM 701 O O . ILE A 1 90 ? -1.541 -2.132 -0.689 1.00 94.25 90 ILE A O 1
ATOM 705 N N . GLY A 1 91 ? -1.118 -3.043 1.325 1.00 93.56 91 GLY A N 1
ATOM 706 C CA . GLY A 1 91 ? 0.328 -3.156 1.126 1.00 93.56 91 GLY A CA 1
ATOM 707 C C . GLY A 1 91 ? 0.702 -4.070 -0.046 1.00 93.56 91 GLY A C 1
ATOM 708 O O . GLY A 1 91 ? 1.560 -3.718 -0.851 1.00 93.56 91 GLY A O 1
ATOM 709 N N . VAL A 1 92 ? 0.018 -5.206 -0.208 1.00 94.25 92 VAL A N 1
ATOM 710 C CA . VAL A 1 92 ? 0.212 -6.132 -1.336 1.00 94.25 92 VAL A CA 1
ATOM 711 C C . VAL A 1 92 ? -0.184 -5.480 -2.661 1.00 94.25 92 VAL A C 1
ATOM 713 O O . VAL A 1 92 ? 0.550 -5.612 -3.637 1.00 94.25 92 VAL A O 1
ATOM 716 N N . CYS A 1 93 ? -1.287 -4.724 -2.708 1.00 94.19 93 CYS A N 1
ATOM 717 C CA . CYS A 1 93 ? -1.660 -3.946 -3.891 1.00 94.19 93 CYS A CA 1
ATOM 718 C C . CYS A 1 93 ? -0.554 -2.953 -4.282 1.00 94.19 93 CYS A C 1
ATOM 720 O O . CYS A 1 93 ? -0.212 -2.849 -5.459 1.00 94.19 93 CYS A O 1
ATOM 722 N N . ALA A 1 94 ? 0.051 -2.261 -3.313 1.00 93.25 94 ALA A N 1
ATOM 723 C CA . ALA A 1 94 ? 1.191 -1.390 -3.584 1.00 93.25 94 ALA A CA 1
ATOM 724 C C . ALA A 1 94 ? 2.409 -2.187 -4.089 1.00 93.25 94 ALA A C 1
ATOM 726 O O . ALA A 1 94 ? 2.949 -1.880 -5.152 1.00 93.25 94 ALA A O 1
ATOM 727 N N . ALA A 1 95 ? 2.789 -3.261 -3.389 1.00 91.62 95 ALA A N 1
ATOM 728 C CA . ALA A 1 95 ? 3.935 -4.098 -3.740 1.00 91.62 95 ALA A CA 1
ATOM 729 C C . ALA A 1 95 ? 3.809 -4.737 -5.133 1.00 91.62 95 ALA A C 1
ATOM 731 O O . ALA A 1 95 ? 4.807 -4.831 -5.845 1.00 91.62 95 ALA A O 1
ATOM 732 N N . ALA A 1 96 ? 2.599 -5.106 -5.565 1.00 91.56 96 ALA A N 1
ATOM 733 C CA . ALA A 1 96 ? 2.342 -5.638 -6.902 1.00 91.56 96 ALA A CA 1
ATOM 734 C C . ALA A 1 96 ? 2.777 -4.671 -8.020 1.00 91.56 96 ALA A C 1
ATOM 736 O O . ALA A 1 96 ? 3.314 -5.119 -9.032 1.00 91.56 96 ALA A O 1
ATOM 737 N N . ASN A 1 97 ? 2.620 -3.355 -7.821 1.00 90.19 97 ASN A N 1
ATOM 738 C CA . ASN A 1 97 ? 3.080 -2.342 -8.779 1.00 90.19 97 ASN A CA 1
ATOM 739 C C . ASN A 1 97 ? 4.606 -2.299 -8.884 1.00 90.19 97 ASN A C 1
ATOM 741 O O . ASN A 1 97 ? 5.156 -2.215 -9.980 1.00 90.19 97 ASN A O 1
ATOM 745 N N . ALA A 1 98 ? 5.299 -2.396 -7.750 1.00 88.69 98 ALA A N 1
ATOM 746 C CA . ALA A 1 98 ? 6.754 -2.466 -7.737 1.00 88.69 98 ALA A CA 1
ATOM 747 C C . ALA A 1 98 ? 7.248 -3.772 -8.383 1.00 88.69 98 ALA A C 1
ATOM 749 O O . ALA A 1 98 ? 8.104 -3.723 -9.260 1.00 88.69 98 ALA A O 1
ATOM 750 N N . LEU A 1 99 ? 6.657 -4.921 -8.039 1.00 88.00 99 LEU A N 1
ATOM 751 C CA . LEU A 1 99 ? 7.017 -6.219 -8.619 1.00 88.00 99 LEU A CA 1
ATOM 752 C C . LEU A 1 99 ? 6.826 -6.241 -10.138 1.00 88.00 99 LEU A C 1
ATOM 754 O O . LEU A 1 99 ? 7.739 -6.642 -10.853 1.00 88.00 99 LEU A O 1
ATOM 758 N N . ILE A 1 100 ? 5.686 -5.770 -10.656 1.00 84.88 100 ILE A N 1
ATOM 759 C CA . ILE A 1 100 ? 5.489 -5.718 -12.110 1.00 84.88 100 ILE A CA 1
ATOM 760 C C . ILE A 1 100 ? 6.426 -4.699 -12.772 1.00 84.88 100 ILE A C 1
ATOM 762 O O . ILE A 1 100 ? 6.949 -4.952 -13.853 1.00 84.88 100 ILE A O 1
ATOM 766 N N . GLY A 1 101 ? 6.706 -3.575 -12.104 1.00 82.81 101 GLY A N 1
ATOM 767 C CA . GLY A 1 101 ? 7.714 -2.608 -12.538 1.00 82.81 101 GLY A CA 1
ATOM 768 C C . GLY A 1 101 ? 9.084 -3.251 -12.758 1.00 82.81 101 GLY A C 1
ATOM 769 O O . GLY A 1 101 ? 9.726 -2.971 -13.764 1.00 82.81 101 GLY A O 1
ATOM 770 N N . ILE A 1 102 ? 9.494 -4.151 -11.860 1.00 81.88 102 ILE A N 1
ATOM 771 C CA . ILE A 1 102 ? 10.757 -4.898 -11.952 1.00 81.88 102 ILE A CA 1
ATOM 772 C C . ILE A 1 102 ? 10.691 -5.973 -13.041 1.00 81.88 102 ILE A C 1
ATOM 774 O O . ILE A 1 102 ? 11.557 -6.030 -13.906 1.00 81.88 102 ILE A O 1
ATOM 778 N N . PHE A 1 103 ? 9.681 -6.847 -12.999 1.00 81.81 103 PHE A N 1
ATOM 779 C CA . PHE A 1 103 ? 9.668 -8.055 -13.830 1.00 81.81 103 PHE A CA 1
ATOM 780 C C . PHE A 1 103 ? 9.355 -7.790 -15.298 1.00 81.81 103 PHE A C 1
ATOM 782 O O . PHE A 1 103 ? 9.784 -8.558 -16.157 1.00 81.81 103 PHE A O 1
ATOM 789 N N . THR A 1 104 ? 8.601 -6.734 -15.600 1.00 77.38 104 THR A N 1
ATOM 790 C CA . THR A 1 104 ? 8.221 -6.416 -16.982 1.00 77.38 104 THR A CA 1
ATOM 791 C C . THR A 1 104 ? 8.840 -5.122 -17.484 1.00 77.38 104 THR A C 1
ATOM 793 O O . THR A 1 104 ? 8.780 -4.862 -18.681 1.00 77.38 104 THR A O 1
ATOM 796 N N . GLY A 1 105 ? 9.393 -4.291 -16.598 1.00 69.88 105 GLY A N 1
ATOM 797 C CA . GLY A 1 105 ? 9.932 -2.992 -16.972 1.00 69.88 105 GLY A CA 1
ATOM 798 C C . GLY A 1 105 ? 11.354 -3.070 -17.518 1.00 69.88 105 GLY A C 1
ATOM 799 O O . GLY A 1 105 ? 12.190 -3.837 -17.045 1.00 69.88 105 GLY A O 1
ATOM 800 N N . LYS A 1 106 ? 11.655 -2.207 -18.490 1.00 71.75 106 LYS A N 1
ATOM 801 C CA . LYS A 1 106 ? 13.027 -1.878 -18.902 1.00 71.75 106 LYS A CA 1
ATOM 802 C C . LYS A 1 106 ? 13.217 -0.368 -18.889 1.00 71.75 106 LYS A C 1
ATOM 804 O O . LYS A 1 106 ? 12.354 0.367 -19.368 1.00 71.75 106 LYS A O 1
ATOM 809 N N . GLY A 1 107 ? 14.347 0.099 -18.360 1.00 76.69 107 GLY A N 1
ATOM 810 C CA . GLY A 1 107 ? 14.649 1.528 -18.313 1.00 76.69 107 GLY A CA 1
ATOM 811 C C . GLY A 1 107 ? 13.577 2.330 -17.553 1.00 76.69 107 GLY A C 1
ATOM 812 O O . GLY A 1 107 ? 13.241 1.958 -16.424 1.00 76.69 107 GLY A O 1
ATOM 813 N N . PRO A 1 108 ? 12.995 3.395 -18.144 1.00 76.88 108 PRO A N 1
ATOM 814 C CA . PRO A 1 108 ? 12.028 4.264 -17.469 1.00 76.88 108 PRO A CA 1
ATOM 815 C C . PRO A 1 108 ? 10.779 3.569 -16.900 1.00 76.88 108 PRO A C 1
ATOM 817 O O . PRO A 1 108 ? 10.240 4.018 -15.889 1.00 76.88 108 PRO A O 1
ATOM 820 N N . GLN A 1 109 ? 10.328 2.457 -17.495 1.00 81.69 109 GLN A N 1
ATOM 821 C CA . GLN A 1 109 ? 9.141 1.712 -17.040 1.00 81.69 109 GLN A CA 1
ATOM 822 C C . GLN A 1 109 ? 9.272 1.168 -15.611 1.00 81.69 109 GLN A C 1
ATOM 824 O O . GLN A 1 109 ? 8.269 1.019 -14.911 1.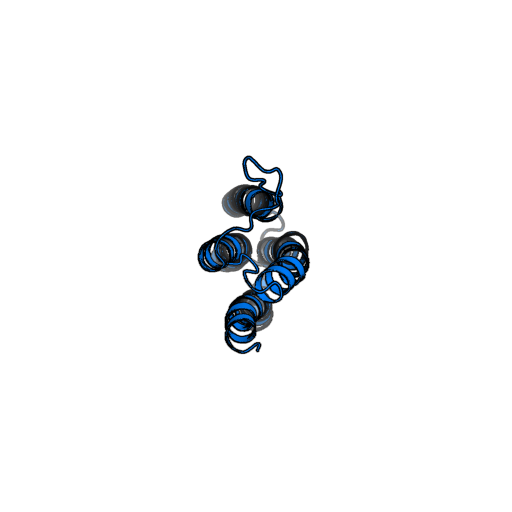00 81.69 109 GLN A O 1
ATOM 829 N N . VAL A 1 110 ? 10.498 0.895 -15.153 1.00 82.69 110 VAL A N 1
ATOM 830 C CA . VAL A 1 110 ? 10.744 0.449 -13.774 1.00 82.69 110 VAL A CA 1
ATOM 831 C C . VAL A 1 110 ? 10.279 1.529 -12.791 1.00 82.69 110 VAL A C 1
ATOM 833 O O . VAL A 1 110 ? 9.623 1.227 -11.794 1.00 82.69 110 VAL A O 1
ATOM 836 N N . TYR A 1 111 ? 10.513 2.809 -13.110 1.00 83.00 111 TYR A N 1
ATOM 837 C CA . TYR A 1 111 ? 10.074 3.936 -12.284 1.00 83.00 111 TYR A CA 1
ATOM 838 C C . TYR A 1 111 ? 8.558 4.125 -12.272 1.00 83.00 111 TYR A C 1
ATOM 840 O O . TYR A 1 111 ? 8.037 4.643 -11.289 1.00 83.00 111 TYR A O 1
ATOM 848 N N . PHE A 1 112 ? 7.840 3.690 -13.311 1.00 85.81 112 PHE A N 1
ATOM 849 C CA . PHE A 1 112 ? 6.378 3.753 -13.32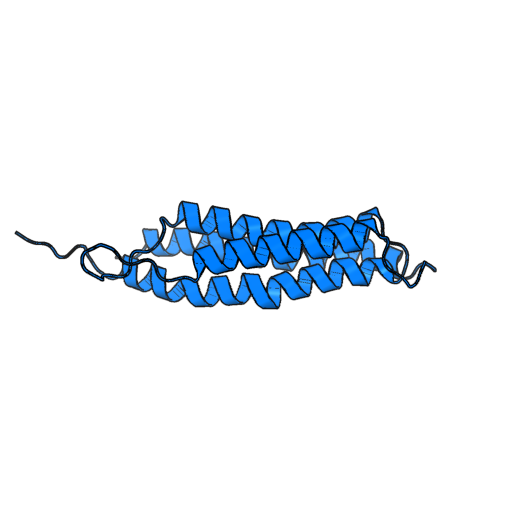9 1.00 85.81 112 PHE A CA 1
ATOM 850 C C . PHE A 1 112 ? 5.772 2.846 -12.250 1.00 85.81 112 PHE A C 1
ATOM 852 O O . PHE A 1 112 ? 5.058 3.328 -11.369 1.00 85.81 112 PHE A O 1
ATOM 859 N N . GLY A 1 113 ? 6.111 1.552 -12.266 1.00 88.12 113 GLY A N 1
ATOM 860 C CA . GLY A 1 113 ? 5.612 0.596 -11.269 1.00 88.12 113 GLY A CA 1
ATOM 861 C C . GLY A 1 113 ? 6.072 0.937 -9.847 1.00 88.12 113 GLY A C 1
ATOM 862 O O . GLY A 1 113 ? 5.288 0.911 -8.896 1.00 88.12 113 GLY A O 1
ATOM 863 N N . MET A 1 114 ? 7.328 1.362 -9.706 1.00 87.19 114 MET A N 1
ATOM 864 C CA . MET A 1 114 ? 7.882 1.806 -8.425 1.00 87.19 114 MET A CA 1
ATOM 865 C C . MET A 1 114 ? 7.224 3.084 -7.900 1.00 87.19 114 MET A C 1
ATOM 867 O O . MET A 1 114 ? 6.891 3.170 -6.718 1.00 87.19 114 MET A O 1
ATOM 871 N N . GLY A 1 115 ? 6.995 4.065 -8.772 1.00 88.75 115 GLY A N 1
ATOM 872 C CA . GLY A 1 115 ? 6.312 5.309 -8.433 1.00 88.75 115 GLY A CA 1
ATOM 873 C C . GLY A 1 115 ? 4.891 5.053 -7.943 1.00 88.75 115 GLY A C 1
ATOM 874 O O . GLY A 1 115 ? 4.510 5.559 -6.890 1.00 88.75 115 GLY A O 1
ATOM 875 N N . LEU A 1 116 ? 4.137 4.200 -8.641 1.00 90.38 116 LEU A N 1
ATOM 876 C CA . LEU A 1 116 ? 2.789 3.786 -8.235 1.00 90.38 116 LEU A CA 1
ATOM 877 C C . LEU A 1 116 ? 2.766 3.075 -6.880 1.00 90.38 116 LEU A C 1
ATOM 879 O O . LEU A 1 116 ? 1.901 3.373 -6.056 1.00 90.38 116 LEU A O 1
ATOM 883 N N . CYS A 1 117 ? 3.732 2.190 -6.615 1.00 93.25 117 CYS A N 1
ATOM 884 C CA . CYS A 1 117 ? 3.896 1.574 -5.299 1.00 93.25 117 CYS A CA 1
ATOM 885 C C . CYS A 1 117 ? 4.047 2.647 -4.208 1.00 93.25 117 CYS A C 1
ATOM 887 O O . CYS A 1 117 ? 3.254 2.688 -3.267 1.00 93.25 117 CYS A O 1
ATOM 889 N N . CYS A 1 118 ? 4.993 3.578 -4.374 1.00 91.62 118 CYS A N 1
ATOM 890 C CA . CYS A 1 118 ? 5.212 4.669 -3.422 1.00 91.62 118 CYS A CA 1
ATOM 891 C C . CYS A 1 118 ? 3.968 5.550 -3.236 1.00 91.62 118 CYS A C 1
ATOM 893 O O . CYS A 1 118 ? 3.631 5.904 -2.105 1.00 91.62 118 CYS A O 1
ATOM 895 N N . VAL A 1 119 ? 3.261 5.879 -4.323 1.00 93.25 119 VAL A N 1
ATOM 896 C CA . VAL A 1 119 ? 2.017 6.659 -4.270 1.00 93.25 119 VAL A CA 1
ATOM 897 C C . VAL A 1 119 ? 0.963 5.929 -3.444 1.00 93.25 119 VAL A C 1
ATOM 899 O O . VAL A 1 119 ? 0.394 6.539 -2.543 1.00 93.25 119 VAL A O 1
ATOM 902 N N . LEU A 1 120 ? 0.720 4.636 -3.674 1.00 93.38 120 LEU A N 1
ATOM 903 C CA . LEU A 1 120 ? -0.273 3.874 -2.909 1.00 93.38 120 LEU A CA 1
ATOM 904 C C . LEU A 1 120 ? 0.100 3.758 -1.425 1.00 93.38 120 LEU A C 1
ATOM 906 O O . LEU A 1 120 ? -0.766 3.904 -0.558 1.00 93.38 120 LEU A O 1
ATOM 910 N N . LEU A 1 121 ? 1.382 3.574 -1.106 1.00 93.56 121 LEU A N 1
ATOM 911 C CA . LEU A 1 121 ? 1.841 3.558 0.284 1.00 93.56 121 LEU A CA 1
ATOM 912 C C . LEU A 1 121 ? 1.595 4.905 0.976 1.00 93.56 121 LEU A C 1
ATOM 914 O O . LEU A 1 121 ? 1.019 4.940 2.063 1.00 93.56 121 LEU A O 1
ATOM 918 N N . LEU A 1 122 ? 1.976 6.017 0.342 1.00 93.69 122 LEU A N 1
ATOM 919 C CA . LEU A 1 122 ? 1.875 7.357 0.929 1.00 93.69 122 LEU A CA 1
ATOM 920 C C . LEU A 1 122 ? 0.445 7.904 0.968 1.00 93.69 122 LEU A C 1
ATOM 922 O O . LEU A 1 122 ? 0.090 8.608 1.908 1.00 93.69 122 LEU A O 1
ATOM 926 N N . THR A 1 123 ? -0.374 7.606 -0.039 1.00 94.00 123 THR A N 1
ATOM 927 C CA . THR A 1 123 ? -1.717 8.196 -0.184 1.00 94.00 123 THR A CA 1
ATOM 928 C C . THR A 1 123 ? -2.833 7.313 0.361 1.00 94.00 123 THR A C 1
ATOM 930 O O . THR A 1 123 ? -3.906 7.825 0.675 1.00 94.00 123 THR A O 1
ATOM 933 N N . VAL A 1 124 ? -2.593 6.007 0.522 1.00 93.88 124 VAL A N 1
ATOM 934 C CA . VAL A 1 124 ? -3.599 5.066 1.032 1.00 93.88 124 VAL A CA 1
ATOM 935 C C . VAL A 1 124 ? -3.141 4.447 2.345 1.00 93.88 124 VAL A C 1
ATOM 937 O O . VAL A 1 124 ? -3.778 4.651 3.378 1.00 93.88 124 VAL A O 1
ATOM 940 N N . MET A 1 125 ? -2.021 3.723 2.334 1.00 93.06 125 MET A N 1
ATOM 941 C CA . MET A 1 125 ? -1.604 2.921 3.486 1.00 93.06 125 MET A CA 1
ATOM 942 C C . MET A 1 125 ? -1.244 3.786 4.704 1.00 93.06 125 MET A C 1
ATOM 944 O O . MET A 1 125 ? -1.741 3.542 5.803 1.00 93.06 125 MET A O 1
ATOM 948 N N . VAL A 1 126 ? -0.446 4.840 4.514 1.00 93.75 126 VAL A N 1
ATOM 949 C CA . VAL A 1 126 ? -0.061 5.783 5.577 1.00 93.75 126 VAL A CA 1
ATOM 950 C C . VAL A 1 126 ? -1.291 6.471 6.193 1.00 93.75 126 VAL A C 1
ATOM 952 O O . VAL A 1 126 ? -1.456 6.390 7.414 1.00 93.75 126 VAL A O 1
ATOM 955 N N . PRO A 1 127 ? -2.210 7.082 5.419 1.00 93.00 127 PRO A N 1
ATOM 956 C CA . PRO A 1 127 ? -3.422 7.671 5.980 1.00 93.00 127 PRO A CA 1
ATOM 957 C C . PRO A 1 127 ? -4.306 6.673 6.725 1.00 93.00 127 PRO A C 1
ATOM 959 O O . PRO A 1 127 ? -4.823 7.015 7.788 1.00 93.00 127 PRO A O 1
ATOM 962 N N . VAL A 1 128 ? -4.466 5.446 6.213 1.00 92.88 128 VAL A N 1
ATOM 963 C CA . VAL A 1 128 ? -5.219 4.388 6.908 1.00 92.88 128 VAL A CA 1
ATOM 964 C C . VAL A 1 128 ? -4.583 4.080 8.259 1.00 92.88 128 VAL A C 1
ATOM 966 O O . VAL A 1 128 ? -5.280 4.068 9.273 1.00 92.88 128 VAL A O 1
ATOM 969 N N . TYR A 1 129 ? -3.262 3.907 8.298 1.00 92.06 129 TYR A N 1
ATOM 970 C CA . TYR A 1 129 ? -2.533 3.649 9.535 1.00 92.06 129 TYR A CA 1
ATOM 971 C C . TYR A 1 129 ? -2.747 4.764 10.567 1.00 92.06 129 TYR A C 1
ATOM 973 O O . TYR A 1 129 ? -3.188 4.501 11.688 1.00 92.06 129 TYR A O 1
ATOM 981 N N . PHE A 1 130 ? -2.499 6.022 10.187 1.00 91.38 130 PHE A N 1
ATOM 982 C CA . PHE A 1 130 ? -2.603 7.152 11.114 1.00 91.38 130 PHE A CA 1
ATOM 983 C C . PHE A 1 130 ? -4.040 7.459 11.540 1.00 91.38 130 PHE A C 1
ATOM 985 O O . PHE A 1 130 ? -4.243 7.883 12.675 1.00 91.38 130 PHE A O 1
ATOM 992 N N . LYS A 1 131 ? -5.043 7.213 10.686 1.00 89.75 131 LYS A N 1
ATOM 993 C CA . LYS A 1 131 ? -6.455 7.370 11.065 1.00 89.75 131 LYS A CA 1
ATOM 994 C C . LYS A 1 131 ? -6.937 6.271 12.007 1.00 89.75 131 LYS A C 1
ATOM 996 O O . LYS A 1 131 ? -7.692 6.566 12.929 1.00 89.75 131 LYS A O 1
ATOM 1001 N N . MET A 1 132 ? -6.515 5.022 11.803 1.00 88.06 132 MET A N 1
ATOM 1002 C CA . MET A 1 132 ? -6.981 3.897 12.622 1.00 88.06 132 MET A CA 1
ATOM 1003 C C . MET A 1 132 ? -6.237 3.791 13.957 1.00 88.06 132 MET A C 1
ATOM 1005 O O . MET A 1 132 ? -6.843 3.404 14.956 1.00 88.06 132 MET A O 1
ATOM 1009 N N . ARG A 1 133 ? -4.962 4.198 14.017 1.00 86.50 133 ARG A N 1
ATOM 1010 C CA . ARG A 1 133 ? -4.144 4.182 15.243 1.00 86.50 133 ARG A CA 1
ATOM 1011 C C . ARG A 1 133 ? -4.841 4.747 16.489 1.00 86.50 133 ARG A C 1
ATOM 1013 O O . ARG A 1 133 ? -4.974 3.994 17.457 1.00 86.50 133 ARG A O 1
ATOM 1020 N N . PRO A 1 134 ? -5.307 6.010 16.503 1.00 83.38 134 PRO A N 1
ATOM 1021 C CA . PRO A 1 134 ? -5.939 6.578 17.691 1.00 83.38 134 PRO A CA 1
ATOM 1022 C C . PRO A 1 134 ? -7.241 5.857 18.062 1.00 83.38 134 PRO A C 1
ATOM 1024 O O . PRO A 1 134 ? -7.524 5.707 19.244 1.00 83.38 134 PRO A O 1
ATOM 1027 N N . LEU A 1 135 ? -7.999 5.352 17.081 1.00 82.50 135 LEU A N 1
ATOM 1028 C CA . LEU A 1 135 ? -9.287 4.689 17.316 1.00 82.50 135 LEU A CA 1
ATOM 1029 C C . LEU A 1 135 ? -9.139 3.375 18.083 1.00 82.50 135 LEU A C 1
ATOM 1031 O O . LEU A 1 135 ? -9.894 3.101 19.010 1.00 82.50 135 LEU A O 1
ATOM 1035 N N . TYR A 1 136 ? -8.147 2.562 17.726 1.00 78.06 136 TYR A N 1
ATOM 1036 C CA . TYR A 1 136 ? -7.886 1.331 18.469 1.00 78.06 136 TYR A CA 1
ATOM 1037 C C . TYR A 1 136 ? -7.214 1.605 19.817 1.00 78.06 136 TYR A C 1
ATOM 1039 O O . TYR A 1 136 ? -7.444 0.859 20.763 1.00 78.06 136 TYR A O 1
ATOM 1047 N N . GLN A 1 137 ? -6.412 2.670 19.938 1.00 76.75 137 GLN A N 1
ATOM 1048 C CA . GLN A 1 137 ? -5.827 3.056 21.225 1.00 76.75 137 GLN A CA 1
ATOM 1049 C C . GLN A 1 137 ? -6.911 3.465 22.234 1.00 76.75 137 GLN A C 1
ATOM 1051 O O . GLN A 1 137 ? -6.886 2.984 23.368 1.00 76.75 137 GLN A O 1
ATOM 1056 N N . THR A 1 138 ? -7.901 4.265 21.825 1.00 69.38 138 THR A N 1
ATOM 1057 C CA . THR A 1 138 ? -9.023 4.657 22.696 1.00 69.38 138 THR A CA 1
ATOM 1058 C C . THR A 1 138 ? -9.947 3.485 23.024 1.00 69.38 138 THR A C 1
ATOM 1060 O O . THR A 1 138 ? -10.361 3.343 24.175 1.00 69.38 138 THR A O 1
ATOM 1063 N N . ALA A 1 139 ? -10.199 2.584 22.070 1.00 63.53 139 ALA A N 1
ATOM 1064 C CA . ALA A 1 139 ? -10.984 1.374 22.319 1.00 63.53 139 ALA A CA 1
ATOM 1065 C C . ALA A 1 139 ? -10.319 0.432 23.339 1.00 63.53 139 ALA A C 1
ATOM 1067 O O . ALA A 1 139 ? -11.008 -0.168 24.153 1.00 63.53 139 ALA A O 1
ATOM 1068 N N . THR A 1 140 ? -8.983 0.345 23.359 1.00 58.25 140 THR A N 1
ATOM 1069 C CA . THR A 1 140 ? -8.253 -0.429 24.385 1.00 58.25 140 THR A CA 1
ATOM 1070 C C . THR A 1 140 ? -8.113 0.283 25.732 1.00 58.25 140 THR A C 1
ATOM 1072 O O . THR A 1 140 ? -7.840 -0.370 26.738 1.00 58.25 140 THR A O 1
ATOM 1075 N N . ALA A 1 141 ? -8.256 1.612 25.757 1.00 53.09 141 ALA A N 1
ATOM 1076 C CA . ALA A 1 141 ? -8.166 2.429 26.967 1.00 53.09 141 ALA A CA 1
ATOM 1077 C C . ALA A 1 141 ? -9.507 2.567 27.697 1.00 53.09 141 ALA A C 1
ATOM 1079 O O . ALA A 1 141 ? -9.520 2.961 28.859 1.00 53.09 141 ALA A O 1
ATOM 1080 N N . THR A 1 142 ? -10.616 2.232 27.035 1.00 45.19 142 THR A N 1
ATOM 1081 C CA . THR A 1 142 ? -11.930 2.161 27.670 1.00 45.19 142 THR A CA 1
ATOM 1082 C C . THR A 1 142 ? -12.040 0.781 28.320 1.00 45.19 142 THR A C 1
ATOM 1084 O O . THR A 1 142 ? -12.211 -0.204 27.597 1.00 45.19 142 THR A O 1
ATOM 1087 N N . PRO A 1 143 ? -11.888 0.638 29.653 1.00 43.28 143 PRO A N 1
ATOM 1088 C CA . PRO A 1 143 ? -12.273 -0.609 30.291 1.00 43.28 143 PRO A CA 1
ATOM 1089 C C . PRO A 1 143 ? -13.749 -0.838 29.966 1.00 43.28 143 PRO A C 1
ATOM 1091 O O . PRO A 1 143 ? -14.527 0.117 29.950 1.00 43.28 143 PRO A O 1
ATOM 1094 N N . GLN A 1 144 ? -14.124 -2.085 29.679 1.00 47.97 144 GLN A N 1
ATOM 1095 C CA . GLN A 1 144 ? -15.522 -2.503 29.642 1.00 47.97 144 GLN A CA 1
ATOM 1096 C C . GLN A 1 144 ? -16.146 -2.191 31.009 1.00 47.97 144 GLN A C 1
ATOM 1098 O O . GLN A 1 144 ? -16.103 -2.982 31.942 1.00 47.97 144 GLN A O 1
ATOM 1103 N N . SER A 1 145 ? -16.640 -0.969 31.148 1.00 51.69 145 SER A N 1
ATOM 1104 C CA . SER A 1 145 ? -17.432 -0.498 32.263 1.00 51.69 145 SER A CA 1
ATOM 1105 C C . SER A 1 145 ? -18.871 -0.810 31.902 1.00 51.69 145 SER A C 1
ATOM 1107 O O . SER A 1 145 ? -19.527 -0.043 31.204 1.00 51.69 145 SER A O 1
ATOM 1109 N N . THR A 1 146 ? -19.308 -1.985 32.324 1.00 42.00 146 THR A N 1
ATOM 1110 C CA . THR A 1 146 ? -20.701 -2.394 32.560 1.00 42.00 146 THR A CA 1
ATOM 1111 C C . THR A 1 146 ? -20.557 -3.680 33.390 1.00 42.00 146 THR A C 1
ATOM 1113 O O . THR A 1 146 ? -20.244 -4.721 32.828 1.00 42.00 146 THR A O 1
ATOM 111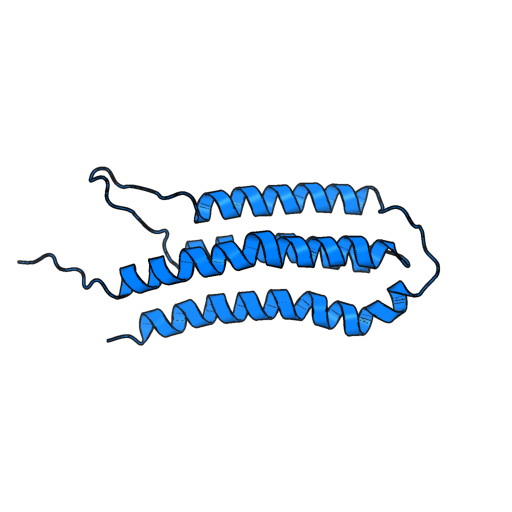6 N N . GLN A 1 147 ? -20.428 -3.658 34.727 1.00 33.69 147 GLN A N 1
ATOM 1117 C CA . GLN A 1 147 ? -21.271 -3.037 35.769 1.00 33.69 147 GLN A CA 1
ATOM 1118 C C . GLN A 1 147 ? -22.688 -3.643 35.757 1.00 33.69 147 GLN A C 1
ATOM 1120 O O . GLN A 1 147 ? -23.276 -3.683 34.678 1.00 33.69 147 GLN A O 1
ATOM 1125 N N . PRO A 1 148 ? -23.323 -3.856 36.923 1.00 43.41 148 PRO A N 1
ATOM 1126 C CA . PRO A 1 148 ? -23.012 -4.735 38.062 1.00 43.41 148 PRO A CA 1
ATOM 1127 C C . PRO A 1 148 ? -23.612 -6.156 37.949 1.00 43.41 148 PRO A C 1
ATOM 1129 O O . PRO A 1 148 ? -24.485 -6.380 37.084 1.00 43.41 148 PRO A O 1
#

Sequence (148 aa):
MGIHGSKTWLTATVMLIQFFLFPALVFAFEGRNARLPGPMQPEPLQIAIAVASTLGAIVVSRQLLTPKFNEAEQRVLLPFESFVTQFTIIGVCAAANALIGIFTGKGPQVYFGMGLCCVLLLTVMVPVYFKMRPLYQTATATPQSTQP

Foldseek 3Di:
DDPVLVVLLVLLVVLLVVLVVLLVVCCVPCVVQLQFDFDQDADPVLVVLLVVLVVLLVVLLCVQQDFDADPVRDTDHDDSVSVSVSLVSLSVSLVSLQVCLRPVNGHNSNCRSSVSSVCSSVVRNVVSSVSVSVVSVVVVVDDPPDDD

pLDDT: mean 81.29, std 14.11, range [33.69, 95.38]

Secondary structure (DSSP, 8-state):
--HHHHHHHHHHHHHHHHHHHHHHHHHHHHTTGGGS---SSPPHHHHHHHHHHHHHHHHHHHHHHSPEE-TTSPEEPPPHHHHHHHHHHHHHHHHHHHHHHHHH--THHHHHHHHHHHHHIIIIIHHHHHHHHHHHHHHHHS------